Protein AF-A0A2N0AN60-F1 (afdb_monomer_lite)

pLDDT: mean 76.51, std 20.57, range [39.91, 96.25]

Structure (mmCIF, N/CA/C/O backbone):
data_AF-A0A2N0AN60-F1
#
_entry.id   AF-A0A2N0AN60-F1
#
loop_
_atom_site.group_PDB
_atom_site.id
_atom_site.type_symbol
_atom_site.label_atom_id
_atom_site.label_alt_id
_atom_site.label_comp_id
_atom_site.label_asym_id
_atom_site.label_entity_id
_atom_site.label_seq_id
_atom_site.pdbx_PDB_ins_code
_atom_site.Cartn_x
_atom_site.Cartn_y
_atom_site.Cartn_z
_atom_site.occupancy
_atom_site.B_iso_or_equiv
_atom_site.auth_seq_id
_atom_site.auth_comp_id
_atom_site.auth_asym_id
_atom_site.auth_atom_id
_atom_site.pdbx_PDB_model_num
ATOM 1 N N . MET A 1 1 ? 4.555 36.933 19.062 1.00 39.91 1 MET A N 1
ATOM 2 C CA . MET A 1 1 ? 3.783 36.275 17.989 1.00 39.91 1 MET A CA 1
ATOM 3 C C . MET A 1 1 ? 4.760 35.780 16.935 1.00 39.91 1 MET A C 1
ATOM 5 O O . MET A 1 1 ? 5.548 36.578 16.456 1.00 39.91 1 MET A O 1
ATOM 9 N N . LEU A 1 2 ? 4.689 34.472 16.676 1.00 41.09 2 LEU A N 1
ATOM 10 C CA . LEU A 1 2 ? 5.279 33.662 15.602 1.00 41.09 2 LEU A CA 1
ATOM 11 C C . LEU A 1 2 ? 6.806 33.670 15.389 1.00 41.09 2 LEU A C 1
ATOM 13 O O . LEU A 1 2 ? 7.392 34.570 14.797 1.00 41.09 2 LEU A O 1
ATOM 17 N N . LEU A 1 3 ? 7.397 32.555 15.831 1.00 43.38 3 LEU A N 1
ATOM 18 C CA . LEU A 1 3 ? 8.745 32.083 15.545 1.00 43.38 3 LEU A CA 1
ATOM 19 C C . LEU A 1 3 ? 8.956 31.811 14.050 1.00 43.38 3 LEU A C 1
ATOM 21 O O . LEU A 1 3 ? 8.119 31.207 13.381 1.00 43.38 3 LEU A O 1
ATOM 25 N N . TRP A 1 4 ? 10.133 32.211 13.577 1.00 48.16 4 TRP A N 1
ATOM 26 C CA . TRP A 1 4 ? 10.720 31.818 12.306 1.00 48.16 4 TRP A CA 1
ATOM 27 C C . TRP A 1 4 ? 10.983 30.311 12.286 1.00 48.16 4 TRP A C 1
ATOM 29 O O . TRP A 1 4 ? 11.747 29.806 13.106 1.00 48.16 4 TRP A O 1
ATOM 39 N N . VAL A 1 5 ? 10.397 29.602 11.323 1.00 51.19 5 VAL A N 1
ATOM 40 C CA . VAL A 1 5 ? 10.821 28.246 10.966 1.00 51.19 5 VAL A CA 1
ATOM 41 C C . VAL A 1 5 ? 11.357 28.308 9.546 1.00 51.19 5 VAL A C 1
ATOM 43 O O . VAL A 1 5 ? 10.618 28.344 8.565 1.00 51.19 5 VAL A O 1
ATOM 46 N N . THR A 1 6 ? 12.679 28.380 9.461 1.00 50.81 6 THR A N 1
ATOM 47 C CA . THR A 1 6 ? 13.467 28.173 8.251 1.00 50.81 6 THR A CA 1
ATOM 48 C C . THR A 1 6 ? 13.219 26.760 7.737 1.00 50.81 6 THR A C 1
ATOM 50 O O . THR A 1 6 ? 13.767 25.792 8.261 1.00 50.81 6 THR A O 1
ATOM 53 N N . ALA A 1 7 ? 12.378 26.631 6.715 1.00 47.50 7 ALA A N 1
ATOM 54 C CA . ALA A 1 7 ? 12.168 25.376 6.011 1.00 47.50 7 ALA A CA 1
ATOM 55 C C . ALA A 1 7 ? 13.344 25.124 5.053 1.00 47.50 7 ALA A C 1
ATOM 57 O O . ALA A 1 7 ? 13.257 25.371 3.853 1.00 47.50 7 ALA A O 1
ATOM 58 N N . THR A 1 8 ? 14.467 24.630 5.578 1.00 52.22 8 THR A N 1
ATOM 59 C CA . THR A 1 8 ? 15.491 23.969 4.760 1.00 52.22 8 THR A CA 1
ATOM 60 C C . THR A 1 8 ? 14.972 22.589 4.374 1.00 52.22 8 THR A C 1
ATOM 62 O O . THR A 1 8 ? 15.373 21.576 4.944 1.00 52.22 8 THR A O 1
ATOM 65 N N . ILE A 1 9 ? 14.039 22.535 3.424 1.00 56.59 9 ILE A N 1
ATOM 66 C CA . ILE A 1 9 ? 13.679 21.272 2.782 1.00 56.59 9 ILE A CA 1
ATOM 67 C C . ILE A 1 9 ? 14.716 21.054 1.684 1.00 56.59 9 ILE A C 1
ATOM 69 O O . ILE A 1 9 ? 14.552 21.465 0.537 1.00 56.59 9 ILE A O 1
ATOM 73 N N . GLY A 1 10 ? 15.840 20.460 2.078 1.00 48.75 10 GLY A N 1
ATOM 74 C CA . GLY A 1 10 ? 16.796 19.881 1.148 1.00 48.75 10 GLY A CA 1
ATOM 75 C C . GLY A 1 10 ? 16.141 18.712 0.421 1.00 48.75 10 GLY A C 1
ATOM 76 O O . GLY A 1 10 ? 16.265 17.568 0.843 1.00 48.75 10 GLY A O 1
ATOM 77 N N . CYS A 1 11 ? 15.433 18.990 -0.671 1.00 52.62 11 CYS A N 1
ATOM 78 C CA . CYS A 1 11 ? 15.028 17.961 -1.619 1.00 52.62 11 CYS A CA 1
ATOM 79 C C . CYS A 1 11 ? 16.185 17.699 -2.588 1.00 52.62 11 CYS A C 1
ATOM 81 O O . CYS A 1 11 ? 16.289 18.343 -3.630 1.00 52.62 11 CYS A O 1
ATOM 83 N N . LYS A 1 12 ? 17.047 16.735 -2.257 1.00 53.81 12 LYS A N 1
ATOM 84 C CA . LYS A 1 12 ? 17.749 15.941 -3.273 1.00 53.81 12 LYS A CA 1
ATOM 85 C C . LYS A 1 12 ? 18.005 14.532 -2.729 1.00 53.81 12 LYS A C 1
ATOM 87 O O . LYS A 1 12 ? 18.615 14.389 -1.674 1.00 53.81 12 LYS A O 1
ATOM 92 N N . PRO A 1 13 ? 17.441 13.522 -3.401 1.00 49.19 13 PRO A N 1
ATOM 93 C CA . PRO A 1 13 ? 18.191 12.734 -4.381 1.00 49.19 13 PRO A CA 1
ATOM 94 C C . PRO A 1 13 ? 17.519 12.852 -5.761 1.00 49.19 13 PRO A C 1
ATOM 96 O O . PRO A 1 13 ? 16.300 12.838 -5.865 1.00 49.19 13 PRO A O 1
ATOM 99 N N . THR A 1 14 ? 18.233 13.342 -6.775 1.00 48.97 14 THR A N 1
ATOM 100 C CA . THR A 1 14 ? 18.913 12.538 -7.812 1.00 48.97 14 THR A CA 1
ATOM 101 C C . THR A 1 14 ? 17.899 11.817 -8.700 1.00 48.97 14 THR A C 1
ATOM 103 O O . THR A 1 14 ? 17.306 10.841 -8.276 1.00 48.97 14 THR A O 1
ATOM 106 N N . GLU A 1 15 ? 17.708 12.397 -9.891 1.00 57.34 15 GLU A N 1
ATOM 107 C CA . GLU A 1 15 ? 17.232 11.776 -11.135 1.00 57.34 15 GLU A CA 1
ATOM 108 C C . GLU A 1 15 ? 16.105 10.744 -11.004 1.00 57.34 15 GLU A C 1
ATOM 110 O O . GLU A 1 15 ? 16.382 9.578 -10.791 1.00 57.34 15 GLU A O 1
ATOM 115 N N . ASP A 1 16 ? 14.851 11.144 -11.263 1.00 44.25 16 ASP A N 1
ATOM 116 C CA . ASP A 1 16 ? 14.031 10.335 -12.172 1.00 44.25 16 ASP A CA 1
ATOM 117 C C . ASP A 1 16 ? 12.813 11.088 -12.743 1.00 44.25 16 ASP A C 1
ATOM 119 O O . ASP A 1 16 ? 11.859 11.462 -12.052 1.00 44.25 16 ASP A O 1
A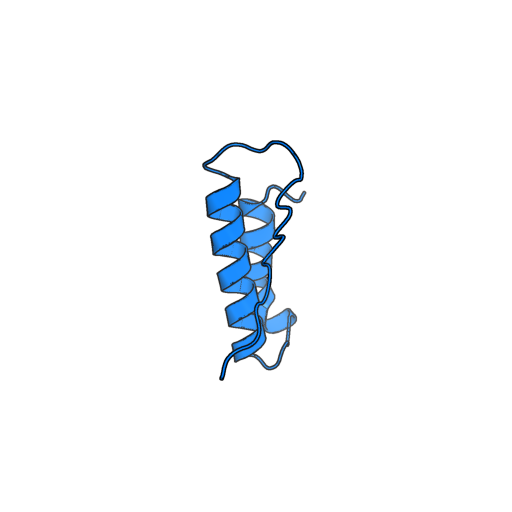TOM 123 N N . SER A 1 17 ? 12.897 11.334 -14.052 1.00 43.16 17 SER A N 1
ATOM 124 C CA . SER A 1 17 ? 11.807 11.265 -15.029 1.00 43.16 17 SER A CA 1
ATOM 125 C C . SER A 1 17 ? 10.444 11.804 -14.556 1.00 43.16 17 SER A C 1
ATOM 127 O O . SER A 1 17 ? 9.633 11.082 -13.976 1.00 43.16 17 SER A O 1
ATOM 129 N N . GLY A 1 18 ? 10.162 13.081 -14.853 1.00 47.59 18 GLY A N 1
ATOM 130 C CA . GLY A 1 18 ? 9.018 13.892 -14.380 1.00 47.59 18 GLY A CA 1
ATOM 131 C C . GLY A 1 18 ? 7.582 13.396 -14.646 1.00 47.59 18 GLY A C 1
ATOM 132 O O . GLY A 1 18 ? 6.637 14.154 -14.446 1.00 47.59 18 GLY A O 1
ATOM 133 N N . VAL A 1 19 ? 7.392 12.143 -15.064 1.00 50.22 19 VAL A N 1
ATOM 134 C CA . VAL A 1 19 ? 6.089 11.463 -15.170 1.00 50.22 19 VAL A CA 1
ATOM 135 C C . VAL A 1 19 ? 5.989 10.296 -14.173 1.00 50.22 19 VAL A C 1
ATOM 137 O O . VAL A 1 19 ? 4.966 10.160 -13.501 1.00 50.22 19 VAL A O 1
ATOM 140 N N . GLY A 1 20 ? 7.065 9.516 -13.993 1.00 58.38 20 GLY A N 1
ATOM 141 C CA . GLY A 1 20 ? 7.125 8.412 -13.024 1.00 58.38 20 GLY A CA 1
ATOM 142 C C . GLY A 1 20 ? 7.157 8.900 -11.575 1.00 58.38 20 GLY A C 1
ATOM 143 O O . GLY A 1 20 ? 6.416 8.401 -10.732 1.00 58.38 20 GLY A O 1
ATOM 144 N N . SER A 1 21 ? 7.908 9.971 -11.300 1.00 69.88 21 SER A N 1
ATOM 145 C CA . SER A 1 21 ? 7.990 10.572 -9.959 1.00 69.88 21 SER A CA 1
ATOM 146 C C . SER A 1 21 ? 6.654 11.141 -9.467 1.00 69.88 21 SER A C 1
ATOM 148 O O . SER A 1 21 ? 6.316 10.998 -8.291 1.00 69.88 21 SER A O 1
ATOM 150 N N . ARG A 1 22 ? 5.840 11.725 -10.360 1.00 81.94 22 ARG A N 1
ATOM 151 C CA . ARG A 1 22 ? 4.499 12.218 -10.007 1.00 81.94 22 ARG A CA 1
ATOM 152 C C . ARG A 1 22 ? 3.517 11.073 -9.761 1.00 81.94 22 ARG A C 1
ATOM 154 O O . ARG A 1 22 ? 2.809 11.111 -8.760 1.00 81.94 22 ARG A O 1
ATOM 161 N N . SER A 1 23 ? 3.495 10.058 -10.629 1.00 85.00 23 SER A N 1
ATOM 162 C CA . SER A 1 23 ? 2.636 8.877 -10.444 1.00 85.00 23 SER A CA 1
ATOM 163 C C . SER A 1 23 ? 2.969 8.142 -9.143 1.00 85.00 23 SER A C 1
ATOM 165 O O . SER A 1 23 ? 2.075 7.816 -8.367 1.00 85.00 23 SER A O 1
ATOM 167 N N . CYS A 1 24 ? 4.260 7.958 -8.860 1.00 88.19 24 CYS A N 1
ATOM 168 C CA . CYS A 1 24 ? 4.749 7.385 -7.610 1.00 88.19 24 CYS A CA 1
ATOM 169 C C . CYS A 1 24 ? 4.331 8.214 -6.384 1.00 88.19 24 CYS A C 1
ATOM 171 O O . CYS A 1 24 ? 3.836 7.666 -5.399 1.00 88.19 24 CYS A O 1
ATOM 173 N N . SER A 1 25 ? 4.469 9.543 -6.451 1.00 90.81 25 SER A N 1
ATOM 174 C CA . SER A 1 25 ? 4.072 10.436 -5.356 1.00 90.81 25 SER A CA 1
ATOM 175 C C . SER A 1 25 ? 2.574 10.352 -5.047 1.00 90.81 25 SER A C 1
ATOM 177 O O . SER A 1 25 ? 2.195 10.259 -3.879 1.00 90.81 25 SER A O 1
ATOM 179 N N . GLU A 1 26 ? 1.715 10.337 -6.068 1.00 92.44 26 GLU A N 1
ATOM 180 C CA . GLU A 1 26 ? 0.267 10.201 -5.873 1.00 92.44 26 GLU A CA 1
ATOM 181 C C . GLU A 1 26 ? -0.113 8.811 -5.344 1.00 92.44 26 GLU A C 1
ATOM 183 O O .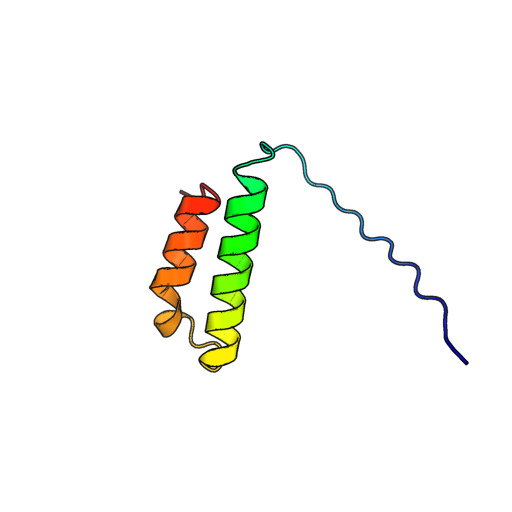 GLU A 1 26 ? -0.916 8.707 -4.415 1.00 92.44 26 GLU A O 1
ATOM 188 N N . ALA A 1 27 ? 0.518 7.745 -5.845 1.00 92.94 27 ALA A N 1
ATOM 189 C CA . ALA A 1 27 ? 0.317 6.396 -5.318 1.00 92.94 27 ALA A CA 1
ATOM 190 C C . ALA A 1 27 ? 0.700 6.304 -3.829 1.00 92.94 27 ALA A C 1
ATOM 192 O O . ALA A 1 27 ? -0.049 5.744 -3.025 1.00 92.94 27 ALA A O 1
ATOM 193 N N . MET A 1 28 ? 1.819 6.920 -3.429 1.00 93.38 28 MET A N 1
ATOM 194 C CA . MET A 1 28 ? 2.250 6.966 -2.026 1.00 93.38 28 MET A CA 1
ATOM 195 C C . MET A 1 28 ? 1.242 7.694 -1.130 1.00 93.38 28 MET A C 1
ATOM 197 O O . MET A 1 28 ? 0.977 7.239 -0.016 1.00 93.38 28 MET A O 1
ATOM 201 N N . LYS A 1 29 ? 0.633 8.789 -1.606 1.00 95.00 29 LYS A N 1
ATOM 202 C CA . LYS A 1 29 ? -0.428 9.490 -0.860 1.00 95.00 29 LYS A CA 1
ATOM 203 C C . LYS A 1 29 ? -1.650 8.602 -0.644 1.00 95.00 29 LYS A C 1
ATOM 205 O O . LYS A 1 29 ? -2.193 8.588 0.457 1.00 95.00 29 LYS A O 1
ATOM 210 N N . LEU A 1 30 ? -2.064 7.840 -1.659 1.00 94.69 30 LEU A N 1
ATOM 211 C CA . LEU A 1 30 ? -3.188 6.904 -1.546 1.00 94.69 30 LEU A CA 1
ATOM 212 C C . LEU A 1 30 ? -2.898 5.787 -0.537 1.00 94.69 30 LEU A C 1
ATOM 214 O O . LEU A 1 30 ? -3.766 5.440 0.264 1.00 94.69 30 LEU A O 1
ATOM 218 N N . PHE A 1 31 ? -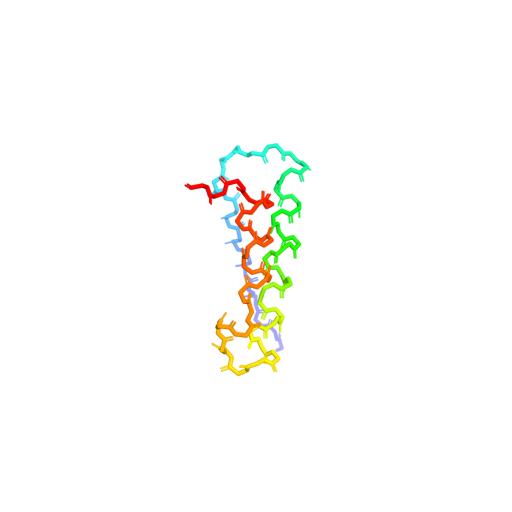1.673 5.261 -0.530 1.00 95.00 31 PHE A N 1
ATOM 219 C CA . PHE A 1 31 ? -1.249 4.277 0.463 1.00 95.00 31 PHE A CA 1
ATOM 220 C C . PHE A 1 31 ? -1.248 4.852 1.887 1.00 95.00 31 PHE A C 1
ATOM 222 O O . PHE A 1 31 ? -1.774 4.227 2.807 1.00 95.00 31 PHE A O 1
ATOM 229 N N . GLN A 1 32 ? -0.722 6.064 2.083 1.00 93.81 32 GLN A N 1
ATOM 230 C CA . GLN A 1 32 ? -0.751 6.731 3.391 1.00 93.81 32 GLN A CA 1
ATOM 231 C C . GLN A 1 32 ? -2.180 7.021 3.861 1.00 93.81 32 GLN A C 1
ATOM 233 O O . GLN A 1 32 ? -2.510 6.737 5.010 1.00 93.81 32 GLN A O 1
ATOM 238 N N . ALA A 1 33 ? -3.044 7.520 2.975 1.00 96.25 33 ALA A N 1
ATOM 239 C CA . ALA A 1 33 ? -4.451 7.751 3.288 1.00 96.25 33 ALA A CA 1
ATOM 240 C C . ALA A 1 33 ? -5.152 6.450 3.698 1.00 96.25 33 ALA A C 1
ATOM 242 O O . ALA A 1 33 ? -5.879 6.430 4.688 1.00 96.25 33 ALA A O 1
ATOM 243 N N . CYS A 1 34 ? -4.886 5.349 2.990 1.00 96.12 34 CYS A N 1
ATOM 244 C CA . CYS A 1 34 ? -5.420 4.047 3.364 1.00 96.12 34 CYS A CA 1
ATOM 245 C C . CYS A 1 34 ? -4.960 3.623 4.766 1.00 96.12 34 CYS A C 1
ATOM 247 O O . CYS A 1 34 ? -5.793 3.190 5.561 1.00 96.12 34 CYS A O 1
ATOM 249 N N . ASN A 1 35 ? -3.672 3.783 5.094 1.00 95.50 35 ASN A N 1
ATOM 250 C CA . ASN A 1 35 ? -3.170 3.444 6.428 1.00 95.50 35 ASN A CA 1
ATOM 251 C C . ASN A 1 35 ? -3.867 4.263 7.516 1.00 95.50 35 ASN A C 1
ATOM 253 O O . ASN A 1 35 ? -4.299 3.692 8.509 1.00 95.50 35 ASN A O 1
ATOM 257 N N . ILE A 1 36 ? -4.047 5.571 7.312 1.00 95.69 36 ILE A N 1
ATOM 258 C CA . ILE A 1 36 ? -4.750 6.436 8.272 1.00 95.69 36 ILE A CA 1
ATOM 259 C C . ILE A 1 36 ? -6.198 5.970 8.479 1.00 95.69 36 ILE A C 1
ATOM 261 O O . ILE A 1 36 ? -6.671 5.934 9.610 1.00 95.69 36 ILE A O 1
ATOM 265 N N . LEU A 1 37 ? -6.894 5.589 7.405 1.00 96.00 37 LEU A N 1
ATOM 266 C CA . LEU A 1 37 ? -8.291 5.145 7.465 1.00 96.00 37 LEU A CA 1
ATOM 267 C C . LEU A 1 37 ? -8.476 3.745 8.068 1.00 96.00 37 LEU A C 1
ATOM 269 O O . LEU A 1 37 ? -9.585 3.413 8.472 1.00 96.00 37 LEU A O 1
ATOM 273 N N . ASN A 1 38 ? -7.421 2.930 8.109 1.00 95.44 38 ASN A N 1
ATOM 274 C CA . ASN A 1 38 ? -7.466 1.545 8.584 1.00 95.44 38 ASN A CA 1
ATOM 275 C C . ASN A 1 38 ? -6.592 1.327 9.830 1.00 95.44 38 ASN A C 1
ATOM 277 O O . ASN A 1 38 ? -6.051 0.237 10.003 1.00 95.44 38 ASN A O 1
ATOM 281 N N . ASP A 1 39 ? -6.398 2.350 10.668 1.00 95.12 39 ASP A N 1
ATOM 282 C CA . ASP A 1 39 ? -5.614 2.264 11.914 1.00 95.12 39 ASP A CA 1
ATOM 283 C C . ASP A 1 39 ? -4.197 1.687 11.719 1.00 95.12 39 ASP A C 1
ATOM 285 O O . ASP A 1 39 ? -3.685 0.904 12.519 1.00 95.12 39 ASP A O 1
ATOM 289 N N . ASN A 1 40 ? -3.543 2.076 10.624 1.00 88.56 40 ASN A N 1
ATOM 290 C CA . ASN A 1 40 ? -2.241 1.580 10.168 1.00 88.56 40 ASN A CA 1
ATOM 291 C C . ASN A 1 40 ? -2.195 0.070 9.875 1.00 88.56 40 ASN A C 1
ATOM 293 O O . ASN A 1 40 ? -1.119 -0.533 9.862 1.00 88.56 40 ASN A O 1
ATOM 297 N N . ASN A 1 41 ? -3.339 -0.555 9.596 1.00 91.69 41 ASN A N 1
ATOM 298 C CA . ASN A 1 41 ? -3.384 -1.922 9.100 1.00 91.69 41 ASN A CA 1
ATOM 299 C C . ASN A 1 41 ? -2.950 -1.976 7.627 1.00 91.69 41 ASN A C 1
ATOM 301 O O . ASN A 1 41 ? -3.759 -1.909 6.700 1.00 91.69 41 ASN A O 1
ATOM 305 N N . THR A 1 42 ? -1.653 -2.174 7.417 1.00 85.69 42 THR A N 1
ATOM 306 C CA . THR A 1 42 ? -1.036 -2.270 6.086 1.00 85.69 42 THR A CA 1
ATOM 307 C C . THR A 1 42 ? -1.585 -3.422 5.242 1.00 85.69 42 THR A C 1
ATOM 309 O O . THR A 1 42 ? -1.570 -3.335 4.016 1.00 85.69 42 THR A O 1
ATOM 312 N N . THR A 1 43 ? -2.132 -4.472 5.865 1.00 93.44 43 THR A N 1
ATOM 313 C CA . THR A 1 43 ? -2.743 -5.604 5.145 1.00 93.44 43 THR A CA 1
ATOM 314 C C . THR A 1 43 ? -4.014 -5.173 4.418 1.00 93.44 43 THR A C 1
ATOM 316 O O . THR A 1 43 ? -4.240 -5.582 3.279 1.00 93.44 43 THR A O 1
ATOM 319 N N . ALA A 1 44 ? -4.814 -4.297 5.035 1.00 93.75 44 ALA A N 1
ATOM 320 C CA . ALA A 1 44 ? -5.996 -3.711 4.402 1.00 93.75 44 ALA A CA 1
ATOM 321 C C . ALA A 1 44 ? -5.628 -2.797 3.215 1.00 93.75 44 ALA A C 1
ATOM 323 O O . ALA A 1 44 ? -6.429 -2.615 2.302 1.00 93.75 44 ALA A O 1
ATOM 324 N N . CYS A 1 45 ? -4.394 -2.281 3.199 1.00 95.31 45 CYS A N 1
ATOM 325 C CA . CYS A 1 45 ? -3.878 -1.340 2.205 1.00 95.31 45 CYS A CA 1
ATOM 326 C C . CYS A 1 45 ? -2.958 -1.967 1.155 1.00 95.31 45 CYS A C 1
ATOM 328 O O . CYS A 1 45 ? -2.233 -1.257 0.449 1.00 95.31 45 CYS A O 1
ATOM 330 N N . LYS A 1 46 ? -2.975 -3.300 1.043 1.00 95.62 46 LYS A N 1
ATOM 331 C CA . LYS A 1 46 ? -2.106 -4.042 0.127 1.00 95.62 46 LYS A CA 1
ATOM 332 C C . LYS A 1 46 ? -2.266 -3.583 -1.324 1.00 95.62 46 LYS A C 1
ATOM 334 O O . LYS A 1 46 ? -1.274 -3.371 -2.004 1.00 95.62 46 LYS A O 1
ATOM 339 N N . VAL A 1 47 ? -3.499 -3.365 -1.783 1.00 95.00 47 VAL A N 1
ATOM 340 C CA . VAL A 1 47 ? -3.763 -2.939 -3.170 1.00 95.00 47 VAL A CA 1
ATOM 341 C C . VAL A 1 47 ? -3.136 -1.573 -3.463 1.00 95.00 47 VAL A C 1
ATOM 343 O O . VAL A 1 47 ? -2.574 -1.360 -4.534 1.00 95.00 47 VAL A O 1
ATOM 346 N N . GLN A 1 48 ? -3.194 -0.643 -2.506 1.00 94.81 48 GLN A N 1
ATOM 347 C CA . GLN A 1 48 ? -2.564 0.668 -2.644 1.00 94.81 48 GLN A CA 1
ATOM 348 C C . GLN A 1 48 ? -1.038 0.540 -2.651 1.00 94.81 48 GLN A C 1
ATOM 350 O O . GLN A 1 48 ? -0.385 1.225 -3.434 1.00 94.81 48 GLN A O 1
ATOM 355 N N . TRP A 1 49 ? -0.4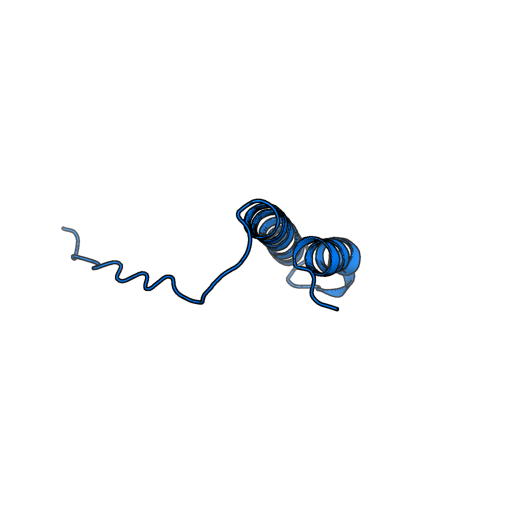74 -0.358 -1.839 1.00 93.69 49 TRP A N 1
ATOM 356 C CA . TRP A 1 49 ? 0.959 -0.653 -1.854 1.00 93.69 49 TRP A CA 1
ATOM 357 C C . TRP A 1 49 ? 1.424 -1.273 -3.180 1.00 93.69 49 TRP A C 1
ATOM 359 O O . TRP A 1 49 ? 2.435 -0.846 -3.732 1.00 93.69 49 TRP A O 1
ATOM 369 N N . ASP A 1 50 ? 0.662 -2.207 -3.747 1.00 94.06 50 ASP A N 1
ATOM 370 C CA . ASP A 1 50 ? 0.960 -2.790 -5.061 1.00 94.06 50 ASP A CA 1
ATOM 371 C C . ASP A 1 50 ? 0.950 -1.699 -6.154 1.00 94.06 50 ASP A C 1
ATOM 373 O O . ASP A 1 50 ? 1.817 -1.658 -7.029 1.00 94.06 50 ASP A O 1
ATOM 377 N N . GLY A 1 51 ? 0.020 -0.740 -6.059 1.00 90.81 51 GLY A N 1
ATOM 378 C CA . GLY A 1 51 ? -0.013 0.442 -6.925 1.00 90.81 51 GLY A CA 1
ATOM 379 C C . GLY A 1 51 ? 1.212 1.351 -6.771 1.00 90.81 51 GLY A C 1
ATOM 380 O O . GLY A 1 51 ? 1.701 1.890 -7.767 1.00 90.81 51 GLY A O 1
ATOM 381 N N . VAL A 1 52 ? 1.735 1.496 -5.549 1.00 91.50 52 VAL A N 1
ATOM 382 C CA . VAL A 1 52 ? 2.994 2.204 -5.268 1.00 91.50 52 VAL A CA 1
ATOM 383 C C . VAL A 1 52 ? 4.166 1.479 -5.921 1.00 91.50 52 VAL A C 1
ATOM 385 O O . VAL A 1 52 ? 4.924 2.108 -6.650 1.00 91.50 52 VAL A O 1
ATOM 388 N N . VAL A 1 53 ? 4.294 0.167 -5.719 1.00 91.50 53 VAL A N 1
ATOM 389 C CA . VAL A 1 53 ? 5.355 -0.662 -6.315 1.00 91.50 53 VAL A CA 1
ATOM 390 C C . VAL A 1 53 ? 5.408 -0.490 -7.834 1.00 91.50 53 VAL A C 1
ATOM 392 O O . VAL A 1 53 ? 6.470 -0.188 -8.382 1.00 91.50 53 VAL A O 1
ATOM 395 N N . LEU A 1 54 ? 4.254 -0.577 -8.502 1.00 89.44 54 LEU A N 1
ATOM 396 C CA . LEU A 1 54 ? 4.149 -0.388 -9.950 1.00 89.44 54 LEU A CA 1
ATOM 397 C C . LEU A 1 54 ? 4.469 1.048 -10.380 1.00 89.44 54 LEU A C 1
ATOM 399 O O . LEU A 1 54 ? 5.224 1.255 -11.327 1.00 89.44 54 LEU A O 1
ATOM 403 N N . SER A 1 55 ? 3.912 2.044 -9.688 1.00 88.25 55 SER A N 1
ATOM 404 C CA . SER A 1 55 ? 4.072 3.459 -10.058 1.00 88.25 55 SER A CA 1
ATOM 405 C C . SER A 1 55 ? 5.479 3.992 -9.796 1.00 88.25 55 SER A C 1
ATOM 407 O O . SER A 1 55 ? 5.919 4.917 -10.475 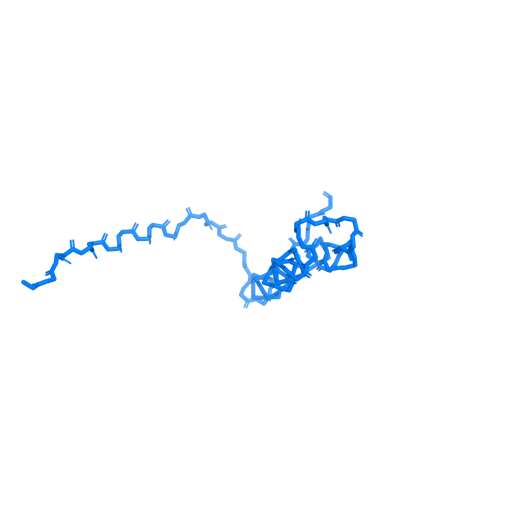1.00 88.25 55 SER A O 1
ATOM 409 N N . CYS A 1 56 ? 6.164 3.437 -8.797 1.00 85.75 56 CYS A N 1
ATOM 410 C CA . CYS A 1 56 ? 7.510 3.821 -8.385 1.00 85.75 56 CYS A CA 1
ATOM 411 C C . CYS A 1 56 ? 8.605 2.942 -9.005 1.00 85.75 56 CYS A C 1
ATOM 413 O O . CYS A 1 56 ? 9.778 3.226 -8.789 1.00 85.75 56 CYS A O 1
ATOM 415 N N . GLY A 1 57 ? 8.252 1.879 -9.738 1.00 85.44 57 GLY A N 1
ATOM 416 C CA . GLY A 1 57 ? 9.226 0.958 -10.331 1.00 85.44 57 GLY A CA 1
ATOM 417 C C . GLY A 1 57 ? 10.064 0.192 -9.300 1.00 85.44 57 GLY A C 1
ATOM 418 O O . GLY A 1 57 ? 11.203 -0.165 -9.585 1.00 85.44 57 GLY A O 1
ATOM 419 N N . MET A 1 58 ? 9.525 -0.041 -8.099 1.00 79.81 58 MET A N 1
ATOM 420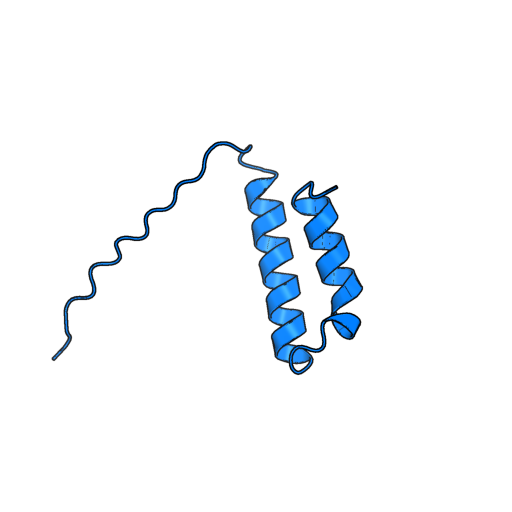 C CA . MET A 1 58 ? 10.212 -0.766 -7.023 1.00 79.81 58 MET A CA 1
ATOM 421 C C . MET A 1 58 ? 10.037 -2.276 -7.233 1.00 79.81 58 MET A C 1
ATOM 423 O O . MET A 1 58 ? 9.140 -2.871 -6.646 1.00 79.81 58 MET A O 1
ATOM 427 N N . MET A 1 59 ? 10.831 -2.878 -8.121 1.00 61.38 59 MET A N 1
ATOM 428 C CA . MET A 1 59 ? 10.855 -4.337 -8.329 1.00 61.38 59 MET A CA 1
ATOM 429 C C . MET A 1 59 ? 11.770 -5.047 -7.335 1.00 61.38 59 MET A C 1
ATOM 431 O O . MET A 1 59 ? 12.873 -4.519 -7.072 1.00 61.38 59 MET A O 1
#

Organism: NCBI:txid2023189

Foldseek 3Di:
DDDDDDPPPPDDDDDDDVQLVVQLVVLVVQLVVQCVVVVNPSVSSVVSVVSNCVSNVVD

Radius of gyration: 15.31 Å; chains: 1; bounding box: 27×42×33 Å

Sequence (59 aa):
MLLWVTATIGCKPTEDSGVGSRSCSEAMKLFQACNILNDNNTTACKVQWDGVVLSCGMM

Secondary structure (DSSP, 8-state):
-----------------TTHHHHHHHHHHHHHHHHHHTTT-TTTTHHHHHHHHHHHT--